Protein AF-A0AAV5QAS7-F1 (afdb_monomer_lite)

Structure (mmCIF, N/CA/C/O backbone):
data_AF-A0AAV5QAS7-F1
#
_entry.id   AF-A0AAV5QAS7-F1
#
loop_
_atom_site.group_PDB
_atom_site.id
_atom_site.type_symbol
_atom_site.label_atom_id
_atom_site.label_alt_id
_atom_site.label_comp_id
_atom_site.label_asym_id
_atom_site.label_entity_id
_atom_site.label_seq_id
_atom_site.pdbx_PDB_ins_code
_atom_site.Cartn_x
_atom_site.Cartn_y
_atom_site.Cartn_z
_atom_site.occupancy
_atom_site.B_iso_or_equiv
_atom_site.auth_seq_id
_atom_site.auth_comp_id
_atom_site.auth_asym_id
_atom_site.auth_atom_id
_atom_site.pdbx_PDB_model_num
ATOM 1 N N . MET A 1 1 ? 1.344 35.058 28.935 1.00 39.56 1 MET A N 1
ATOM 2 C CA . MET A 1 1 ? 0.232 34.151 28.586 1.00 39.56 1 MET A CA 1
ATOM 3 C C . MET A 1 1 ? 0.839 32.910 27.960 1.00 39.56 1 MET A C 1
ATOM 5 O O . MET A 1 1 ? 1.227 32.946 26.801 1.00 39.56 1 MET A O 1
ATOM 9 N N . THR A 1 2 ? 1.039 31.854 28.742 1.00 41.28 2 THR A N 1
ATOM 10 C CA . THR A 1 2 ? 1.450 30.551 28.212 1.00 41.28 2 THR A CA 1
ATOM 11 C C . THR A 1 2 ? 0.210 29.908 27.613 1.00 41.28 2 THR A C 1
ATOM 13 O O . THR A 1 2 ? -0.688 29.490 28.338 1.00 41.28 2 THR A O 1
ATOM 16 N N . SER A 1 3 ? 0.116 29.914 26.285 1.00 45.28 3 SER A N 1
ATOM 17 C CA . SER A 1 3 ? -0.856 29.096 25.568 1.00 45.28 3 SER A CA 1
ATOM 18 C C . SER A 1 3 ? -0.605 27.643 25.963 1.00 45.28 3 SER A C 1
ATOM 20 O O . SER A 1 3 ? 0.373 27.052 25.507 1.00 45.28 3 SER A O 1
ATOM 22 N N . ASN A 1 4 ? -1.457 27.081 26.823 1.00 44.31 4 ASN A N 1
ATOM 23 C CA . ASN A 1 4 ? -1.538 25.641 27.027 1.00 44.31 4 ASN A CA 1
ATOM 24 C C . ASN A 1 4 ? -2.009 25.031 25.704 1.00 44.31 4 ASN A C 1
ATOM 26 O O . ASN A 1 4 ? -3.201 24.858 25.474 1.00 44.31 4 ASN A O 1
ATOM 30 N N . PHE A 1 5 ? -1.061 24.750 24.812 1.00 45.09 5 PHE A N 1
ATOM 31 C CA . PHE A 1 5 ? -1.263 23.856 23.683 1.00 45.09 5 PHE A CA 1
ATOM 32 C C . PHE A 1 5 ? -1.434 22.451 24.273 1.00 45.09 5 PHE A C 1
ATOM 34 O O . PHE A 1 5 ? -0.494 21.664 24.338 1.00 45.09 5 PHE A O 1
ATOM 41 N N . GLN A 1 6 ? -2.625 22.150 24.789 1.00 51.50 6 GLN A N 1
ATOM 42 C CA . GLN A 1 6 ? -3.026 20.759 24.907 1.00 51.50 6 GLN A CA 1
ATOM 43 C C . GLN A 1 6 ? -3.271 20.276 23.477 1.00 51.50 6 GLN A C 1
ATOM 45 O O . GLN A 1 6 ? -4.085 20.888 22.778 1.00 51.50 6 GLN A O 1
ATOM 50 N N . PRO A 1 7 ? -2.558 19.242 22.994 1.00 55.91 7 PRO A N 1
ATOM 51 C CA . PRO A 1 7 ? -2.943 18.619 21.741 1.00 55.91 7 PRO A CA 1
ATOM 52 C C . PRO A 1 7 ? -4.415 18.213 21.866 1.00 55.91 7 PRO A C 1
ATOM 54 O O . PRO A 1 7 ? -4.805 17.601 22.861 1.00 55.91 7 PRO A O 1
ATOM 57 N N . LEU A 1 8 ? -5.234 18.624 20.894 1.00 69.44 8 LEU A N 1
ATOM 58 C CA . LEU A 1 8 ? -6.648 18.261 20.791 1.00 69.44 8 LEU A CA 1
ATOM 59 C C . LEU A 1 8 ? -6.737 16.763 20.485 1.00 69.44 8 LEU A C 1
ATOM 61 O O . LEU A 1 8 ? -6.918 16.351 19.344 1.00 69.44 8 LEU A O 1
ATOM 65 N N . ILE A 1 9 ? -6.531 15.946 21.513 1.00 77.94 9 ILE A N 1
ATOM 66 C CA . ILE A 1 9 ? -6.781 14.515 21.464 1.00 77.94 9 ILE A CA 1
ATOM 67 C C . ILE A 1 9 ? -8.291 14.339 21.565 1.00 77.94 9 ILE A C 1
ATOM 69 O O . ILE A 1 9 ? -8.916 14.737 22.547 1.00 77.94 9 ILE A O 1
ATOM 73 N N . ASN A 1 10 ? -8.882 13.736 20.542 1.00 86.12 10 ASN A N 1
ATOM 74 C CA . ASN A 1 10 ? -10.258 13.282 20.595 1.00 86.12 10 ASN A CA 1
ATOM 75 C C . ASN A 1 10 ? -10.283 11.947 21.357 1.00 86.12 10 ASN A C 1
ATOM 77 O O . ASN A 1 10 ? -9.662 10.982 20.915 1.00 86.12 10 ASN A O 1
ATOM 81 N N . GLU A 1 11 ? -10.968 11.873 22.500 1.00 88.44 11 GLU A N 1
ATOM 82 C CA . GLU A 1 11 ? -10.999 10.655 23.330 1.00 88.44 11 GLU A CA 1
ATOM 83 C C . GLU A 1 11 ? -11.615 9.461 22.584 1.00 88.44 11 GLU A C 1
ATOM 85 O O . GLU A 1 11 ? -11.036 8.374 22.552 1.00 88.44 11 GLU A O 1
ATOM 90 N N . GLN A 1 12 ? -12.742 9.678 21.897 1.00 88.31 12 GLN A N 1
ATOM 91 C CA . GLN A 1 12 ? -13.366 8.655 21.053 1.00 88.31 12 GLN A CA 1
ATOM 92 C C . GLN A 1 12 ? -12.452 8.267 19.883 1.00 88.31 12 GLN A C 1
ATOM 94 O O . GLN A 1 12 ? -12.340 7.099 19.515 1.00 88.31 12 GLN A O 1
ATOM 99 N N . GLY A 1 13 ? -11.778 9.258 19.312 1.00 87.81 13 GLY A N 1
ATOM 100 C CA . GLY A 1 13 ? -10.775 9.111 18.275 1.00 87.81 13 GLY A CA 1
ATOM 101 C C . GLY A 1 13 ? -9.594 8.243 18.696 1.00 87.81 13 GLY A C 1
ATOM 102 O O . GLY A 1 13 ? -9.204 7.336 17.964 1.00 87.81 13 GLY A O 1
ATOM 103 N N . SER A 1 14 ? -9.077 8.466 19.903 1.00 89.75 14 SER A N 1
ATOM 104 C CA . SER A 1 14 ? -8.018 7.659 20.514 1.00 89.75 14 SER A CA 1
ATOM 105 C C . SER A 1 14 ? -8.462 6.221 20.740 1.00 89.75 14 SER A C 1
ATOM 107 O O . SER A 1 14 ? -7.730 5.298 20.392 1.00 89.75 14 SER A O 1
ATOM 109 N N . ALA A 1 15 ? -9.677 6.010 21.256 1.00 92.31 15 ALA A N 1
ATOM 110 C CA . ALA A 1 15 ? -10.224 4.666 21.433 1.00 92.31 15 ALA A CA 1
ATOM 111 C C . ALA A 1 15 ? -10.365 3.925 20.089 1.00 92.31 15 ALA A C 1
ATOM 113 O O . ALA A 1 15 ? -10.011 2.749 19.976 1.00 92.31 15 ALA A O 1
ATOM 114 N N . ASN A 1 16 ? -10.818 4.622 19.042 1.00 92.00 16 ASN A N 1
ATOM 115 C CA . ASN A 1 16 ? -10.914 4.065 17.693 1.00 92.00 16 ASN A CA 1
ATOM 116 C C . ASN A 1 16 ? -9.531 3.698 17.128 1.00 92.00 16 ASN A C 1
ATOM 118 O O . ASN A 1 16 ? -9.370 2.604 16.582 1.00 92.00 16 ASN A O 1
ATOM 122 N N . ALA A 1 17 ? -8.538 4.574 17.306 1.00 93.06 17 ALA A N 1
ATOM 123 C CA . ALA A 1 17 ? -7.162 4.359 16.867 1.00 93.06 17 ALA A CA 1
ATOM 124 C C . ALA A 1 17 ? -6.499 3.179 17.596 1.00 93.06 17 ALA A C 1
ATOM 126 O O . ALA A 1 17 ? -5.846 2.346 16.964 1.00 93.06 17 ALA A O 1
ATOM 127 N N . GLN A 1 18 ? -6.717 3.057 18.908 1.00 94.19 18 GLN A N 1
ATOM 128 C CA . GLN A 1 18 ? -6.261 1.909 19.689 1.00 94.19 18 GLN A CA 1
ATOM 129 C C . GLN A 1 18 ? -6.912 0.614 19.188 1.00 94.19 18 GLN A C 1
ATOM 131 O O . GLN A 1 18 ? -6.216 -0.361 18.911 1.00 94.19 18 GLN A O 1
ATOM 136 N N . SER A 1 19 ? -8.232 0.618 18.989 1.00 94.38 19 SER A N 1
ATOM 137 C CA . SER A 1 19 ? -8.946 -0.549 18.469 1.00 94.38 19 SER A CA 1
ATOM 138 C C . SER A 1 19 ? -8.469 -0.943 17.063 1.00 94.38 19 SER A C 1
ATOM 140 O O . SER A 1 19 ? -8.368 -2.128 16.747 1.00 94.38 19 SER A O 1
ATOM 142 N N . LEU A 1 20 ? -8.129 0.030 16.210 1.00 95.00 20 LEU A N 1
ATOM 143 C CA . LEU A 1 20 ? -7.496 -0.226 14.917 1.00 95.00 20 LEU A CA 1
ATOM 144 C C . LEU A 1 20 ? -6.128 -0.901 15.083 1.00 95.00 20 LEU A C 1
ATOM 146 O O . LEU A 1 20 ? -5.862 -1.899 14.412 1.00 95.00 20 LEU A O 1
ATOM 150 N N . ALA A 1 21 ? -5.279 -0.398 15.981 1.00 93.12 21 ALA A N 1
ATOM 151 C CA . ALA A 1 21 ? -3.968 -0.984 16.247 1.00 93.12 21 ALA A CA 1
ATOM 152 C C . ALA A 1 21 ? -4.079 -2.435 16.750 1.00 93.12 21 ALA A C 1
ATOM 154 O O . ALA A 1 21 ? -3.367 -3.306 16.251 1.00 93.12 21 ALA A O 1
ATOM 155 N N . GLU A 1 22 ? -5.016 -2.712 17.658 1.00 93.62 22 GLU A N 1
ATOM 156 C CA . GLU A 1 22 ? -5.301 -4.060 18.165 1.00 93.62 22 GLU A CA 1
ATOM 157 C C . GLU A 1 22 ? -5.783 -5.001 17.053 1.00 93.62 22 GLU A C 1
ATOM 159 O O . GLU A 1 22 ? -5.322 -6.140 16.956 1.00 93.62 22 GLU A O 1
ATOM 164 N N . ARG A 1 23 ? -6.674 -4.535 16.165 1.00 95.12 23 ARG A N 1
ATOM 165 C CA . ARG A 1 23 ? -7.109 -5.326 15.003 1.00 95.12 23 ARG A CA 1
ATOM 166 C C . ARG A 1 23 ? -5.961 -5.577 14.028 1.00 95.12 23 ARG A C 1
ATOM 168 O O . ARG A 1 23 ? -5.866 -6.684 13.502 1.00 95.12 23 ARG A O 1
ATOM 175 N N . ALA A 1 24 ? -5.101 -4.590 13.783 1.00 93.75 24 ALA A N 1
ATOM 176 C CA . ALA A 1 24 ? -3.945 -4.739 12.900 1.00 93.75 24 ALA A CA 1
ATOM 177 C C . ALA A 1 24 ? -2.946 -5.771 13.441 1.00 93.75 24 ALA A C 1
ATOM 179 O O . ALA A 1 24 ? -2.450 -6.592 12.669 1.00 93.75 24 ALA A O 1
ATOM 180 N N . GLU A 1 25 ? -2.711 -5.765 14.754 1.00 92.31 25 GLU A N 1
ATOM 181 C CA . GLU A 1 25 ? -1.863 -6.742 15.440 1.00 92.31 25 GLU A CA 1
ATOM 182 C C . GLU A 1 25 ? -2.480 -8.144 15.399 1.00 92.31 25 GLU A C 1
ATOM 184 O O . GLU A 1 25 ? -1.854 -9.090 14.928 1.00 92.31 25 GLU A O 1
ATOM 189 N N . LYS A 1 26 ? -3.754 -8.274 15.792 1.00 93.12 26 LYS A N 1
ATOM 190 C CA . LYS A 1 26 ? -4.477 -9.555 15.805 1.00 93.12 26 LYS A CA 1
ATOM 191 C C . LYS A 1 26 ? -4.520 -10.230 14.431 1.00 93.12 26 LYS A C 1
ATOM 193 O O . LYS A 1 26 ? -4.471 -11.453 14.352 1.00 93.12 26 LYS A O 1
ATOM 198 N N . ASN A 1 27 ? -4.632 -9.446 13.359 1.00 91.56 27 ASN A N 1
ATOM 199 C CA . ASN A 1 27 ? -4.635 -9.953 11.984 1.00 91.56 27 ASN A CA 1
ATOM 200 C C . ASN A 1 27 ? -3.223 -10.060 11.373 1.00 91.56 27 ASN A C 1
ATOM 202 O O . ASN A 1 27 ? -3.094 -10.374 10.191 1.00 91.56 27 ASN A O 1
ATOM 206 N N . GLY A 1 28 ? -2.165 -9.771 12.140 1.00 91.31 28 GLY A N 1
ATOM 207 C CA . GLY A 1 28 ? -0.772 -9.861 11.696 1.00 91.31 28 GLY A CA 1
ATOM 208 C C . GLY A 1 28 ? -0.410 -8.902 10.560 1.00 91.31 28 GLY A C 1
ATOM 209 O O . GLY A 1 28 ? 0.583 -9.111 9.869 1.00 91.31 28 GLY A O 1
ATOM 210 N N . ILE A 1 29 ? -1.197 -7.850 10.324 1.00 90.19 29 ILE A N 1
ATOM 211 C CA . ILE A 1 29 ? -1.053 -6.999 9.134 1.00 90.19 29 ILE A CA 1
ATOM 212 C C . ILE A 1 29 ? 0.278 -6.255 9.137 1.00 90.19 29 ILE A C 1
ATOM 214 O O . ILE A 1 29 ? 0.930 -6.155 8.098 1.00 90.19 29 ILE A O 1
ATOM 218 N N . LYS A 1 30 ? 0.714 -5.799 10.315 1.00 76.50 30 LYS A N 1
ATOM 219 C CA . LYS A 1 30 ? 1.974 -5.067 10.477 1.00 76.50 30 LYS A CA 1
ATOM 220 C C . LYS A 1 30 ? 3.210 -5.910 10.163 1.00 76.50 30 LYS A C 1
ATOM 222 O O . LYS A 1 30 ? 4.242 -5.341 9.826 1.00 76.50 30 LYS A O 1
ATOM 227 N N . SER A 1 31 ? 3.139 -7.235 10.280 1.00 88.56 31 SER A N 1
ATOM 228 C CA . SER A 1 31 ? 4.274 -8.138 10.038 1.00 88.56 31 SER A CA 1
ATOM 229 C C . SER A 1 31 ? 4.168 -8.902 8.719 1.00 88.56 31 SER A C 1
ATOM 231 O O . SER A 1 31 ? 5.199 -9.252 8.142 1.00 88.56 31 SER A O 1
ATOM 233 N N . LYS A 1 32 ? 2.948 -9.105 8.203 1.00 92.75 32 LYS A N 1
ATOM 234 C CA . LYS A 1 32 ? 2.653 -9.924 7.017 1.00 92.75 32 LYS A CA 1
ATOM 235 C C . LYS A 1 32 ? 3.485 -9.562 5.784 1.00 92.75 32 LYS A C 1
ATOM 237 O O . LYS A 1 32 ? 3.930 -10.458 5.080 1.00 92.75 32 LYS A O 1
ATOM 242 N N . PHE A 1 33 ? 3.724 -8.274 5.545 1.00 93.50 33 PHE A N 1
ATOM 243 C C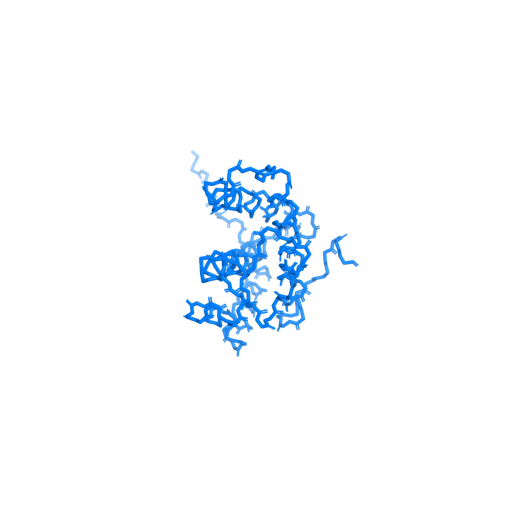A . PHE A 1 33 ? 4.433 -7.785 4.354 1.00 93.50 33 PHE A CA 1
ATOM 244 C C . PHE A 1 33 ? 5.897 -7.394 4.620 1.00 93.50 33 PHE A C 1
ATOM 246 O O . PHE A 1 33 ? 6.523 -6.753 3.779 1.00 93.50 33 PHE A O 1
ATOM 253 N N . ASN A 1 34 ? 6.457 -7.727 5.791 1.00 89.44 34 ASN A N 1
ATOM 254 C CA . ASN A 1 34 ? 7.796 -7.258 6.166 1.00 89.44 34 ASN A CA 1
ATOM 255 C C . ASN A 1 34 ? 8.932 -8.154 5.666 1.00 89.44 34 ASN A C 1
ATOM 257 O O . ASN A 1 34 ? 10.003 -7.629 5.368 1.00 89.44 34 ASN A O 1
ATOM 261 N N . ASN A 1 35 ? 8.706 -9.470 5.614 1.00 86.06 35 ASN A N 1
ATOM 262 C CA . ASN A 1 35 ? 9.788 -10.453 5.497 1.00 86.06 35 ASN A CA 1
ATOM 263 C C . ASN A 1 35 ? 9.827 -11.166 4.144 1.00 86.06 35 ASN A C 1
ATOM 265 O O . ASN A 1 35 ? 10.912 -11.376 3.613 1.00 86.06 35 ASN A O 1
ATOM 269 N N . ASP A 1 36 ? 8.667 -11.545 3.603 1.00 94.00 36 ASP A N 1
ATOM 270 C CA . ASP A 1 36 ? 8.575 -12.288 2.346 1.00 94.00 36 ASP A CA 1
ATOM 271 C C . ASP A 1 36 ? 7.924 -11.416 1.257 1.00 94.00 36 ASP A C 1
ATOM 273 O O . ASP A 1 36 ? 6.715 -11.160 1.315 1.00 94.00 36 ASP A O 1
ATOM 277 N N . PRO A 1 37 ? 8.700 -10.953 0.257 1.00 95.19 37 PRO A N 1
ATOM 278 C CA . PRO A 1 37 ? 8.178 -10.194 -0.873 1.00 95.19 37 PRO A CA 1
ATOM 279 C C . PRO A 1 37 ? 7.082 -10.925 -1.657 1.00 95.19 37 PRO A C 1
ATOM 281 O O . PRO A 1 37 ? 6.217 -10.272 -2.244 1.00 95.19 37 PRO A O 1
ATOM 284 N N . GLN A 1 38 ? 7.084 -12.263 -1.656 1.00 96.56 38 GLN A N 1
ATOM 285 C CA . GLN A 1 38 ? 6.101 -13.061 -2.385 1.00 96.56 38 GLN A CA 1
ATOM 286 C C . GLN A 1 38 ? 4.683 -12.851 -1.845 1.00 96.56 38 GLN A C 1
ATOM 288 O O . GLN A 1 38 ? 3.729 -12.804 -2.618 1.00 96.56 38 GLN A O 1
ATOM 293 N N . VAL A 1 39 ? 4.541 -12.589 -0.543 1.00 96.44 39 VAL A N 1
A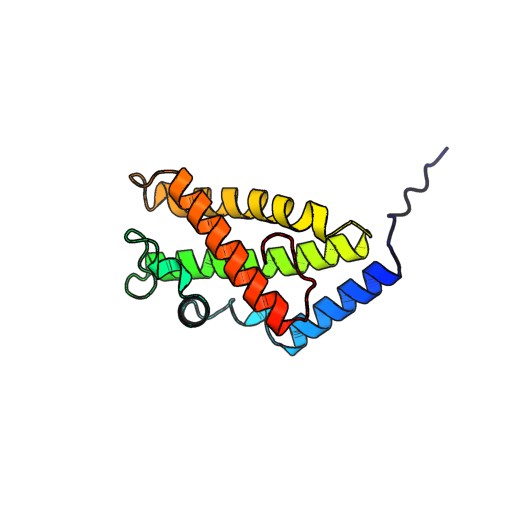TOM 294 C CA . VAL A 1 39 ? 3.240 -12.308 0.080 1.00 96.44 39 VAL A CA 1
ATOM 295 C C . VAL A 1 39 ? 2.568 -11.087 -0.551 1.00 96.44 39 VAL A C 1
ATOM 297 O O . VAL A 1 39 ? 1.346 -11.074 -0.705 1.00 96.44 39 VAL A O 1
ATOM 300 N N . ALA A 1 40 ? 3.334 -10.066 -0.949 1.00 96.94 40 ALA A N 1
ATOM 301 C CA . ALA A 1 40 ? 2.788 -8.894 -1.630 1.00 96.94 40 ALA A CA 1
ATOM 302 C C . ALA A 1 40 ? 2.246 -9.248 -3.024 1.00 96.94 40 ALA A C 1
ATOM 304 O O . ALA A 1 40 ? 1.153 -8.814 -3.381 1.00 96.94 40 ALA A O 1
ATOM 305 N N . ILE A 1 41 ? 2.975 -10.071 -3.780 1.00 96.94 41 ILE A N 1
ATOM 306 C CA . ILE A 1 41 ? 2.593 -10.521 -5.128 1.00 96.94 41 ILE A CA 1
ATOM 307 C C . ILE A 1 41 ? 1.325 -11.372 -5.076 1.00 96.94 41 ILE A C 1
ATOM 309 O O . ILE A 1 41 ? 0.393 -11.146 -5.846 1.00 96.94 41 ILE A O 1
ATOM 313 N N . ASP A 1 42 ? 1.283 -12.319 -4.142 1.00 96.69 42 ASP A N 1
ATOM 314 C CA . ASP A 1 42 ? 0.168 -13.252 -3.998 1.00 96.69 42 ASP A CA 1
ATOM 315 C C . ASP A 1 42 ? -1.102 -12.549 -3.500 1.00 96.69 42 ASP A C 1
ATOM 317 O O . ASP A 1 42 ? -2.215 -12.971 -3.812 1.00 96.69 42 ASP A O 1
ATOM 321 N N . THR A 1 43 ? -0.944 -11.460 -2.737 1.00 96.62 43 THR A N 1
ATOM 322 C CA . THR A 1 43 ? -2.071 -10.687 -2.195 1.00 96.62 43 THR A CA 1
ATOM 323 C C . THR A 1 43 ? -2.598 -9.649 -3.190 1.00 96.62 43 THR A C 1
ATOM 325 O O . THR A 1 43 ? -3.808 -9.439 -3.256 1.00 96.62 43 THR A O 1
ATOM 328 N N . PHE A 1 44 ? -1.721 -9.000 -3.963 1.00 96.94 44 PHE A N 1
ATOM 329 C CA . PHE A 1 44 ? -2.071 -7.836 -4.780 1.00 96.94 44 PHE A CA 1
ATOM 330 C C . PHE A 1 44 ? -1.697 -8.039 -6.256 1.00 96.94 44 PHE A C 1
ATOM 332 O O . PHE A 1 44 ? -0.567 -7.753 -6.655 1.00 96.94 44 PHE A O 1
ATOM 339 N N . PRO A 1 45 ? -2.642 -8.459 -7.120 1.00 95.38 45 PRO A N 1
ATOM 340 C CA . PRO A 1 45 ? -2.364 -8.712 -8.534 1.00 95.38 45 PRO A CA 1
ATOM 341 C C . PRO A 1 45 ? -2.300 -7.436 -9.397 1.00 95.38 45 PRO A C 1
ATOM 343 O O . PRO A 1 45 ? -2.198 -7.537 -10.621 1.00 95.38 45 PRO A O 1
ATOM 346 N N . ILE A 1 46 ? -2.369 -6.240 -8.797 1.00 95.81 46 ILE A N 1
ATOM 347 C CA . ILE A 1 46 ? -2.506 -4.952 -9.495 1.00 95.81 46 ILE A CA 1
ATOM 348 C C . ILE A 1 46 ? -1.383 -4.660 -10.497 1.00 95.81 46 ILE A C 1
ATOM 350 O O . ILE A 1 46 ? -1.617 -4.048 -11.541 1.00 95.81 46 ILE A O 1
ATOM 354 N N . PHE A 1 47 ? -0.177 -5.165 -10.224 1.00 94.56 47 PHE A N 1
ATOM 355 C CA . PHE A 1 47 ? 0.987 -5.012 -11.097 1.00 94.56 47 PHE A CA 1
ATOM 356 C C . PHE A 1 47 ? 0.753 -5.581 -12.503 1.00 94.56 47 PHE A C 1
ATOM 358 O O . PHE A 1 47 ? 1.316 -5.067 -13.462 1.00 94.56 47 PHE A O 1
ATOM 365 N N . LYS A 1 48 ? -0.141 -6.570 -12.664 1.00 96.12 48 LYS A N 1
ATOM 366 C CA . LYS A 1 48 ? -0.450 -7.197 -13.963 1.00 96.12 48 LYS A CA 1
ATOM 367 C C . LYS A 1 48 ? -1.036 -6.225 -14.992 1.00 96.12 48 LYS A C 1
ATOM 369 O O . LYS A 1 48 ? -1.104 -6.551 -16.173 1.00 96.12 48 LYS A O 1
ATOM 374 N N . ARG A 1 49 ? -1.466 -5.034 -14.563 1.00 96.25 49 ARG A N 1
ATOM 375 C CA . ARG A 1 49 ? -1.936 -3.954 -15.444 1.00 96.25 49 ARG A CA 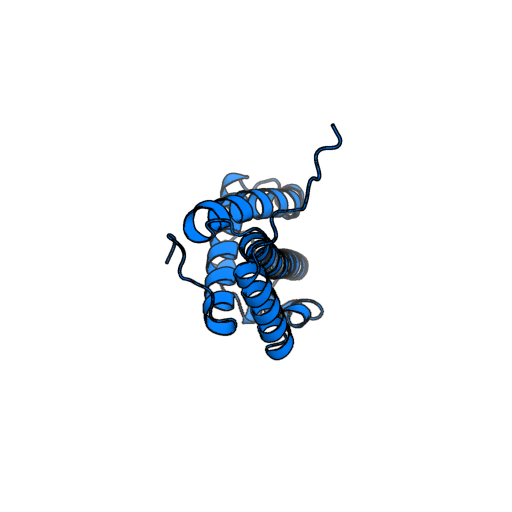1
ATOM 376 C C . ARG A 1 49 ? -0.793 -3.184 -16.116 1.00 96.25 49 ARG A C 1
ATOM 378 O O . ARG A 1 49 ? -1.055 -2.418 -17.040 1.00 96.25 49 ARG A O 1
ATOM 385 N N . TYR A 1 50 ? 0.450 -3.385 -15.680 1.00 96.19 50 TYR A N 1
ATOM 386 C CA . TYR A 1 50 ? 1.616 -2.615 -16.104 1.00 96.19 50 TYR A CA 1
ATOM 387 C C . TYR A 1 50 ? 2.660 -3.520 -16.759 1.00 96.19 50 TYR A C 1
ATOM 389 O O . TYR A 1 50 ? 3.378 -4.254 -16.095 1.00 96.19 50 TYR A O 1
ATOM 397 N N . ASN A 1 51 ? 2.796 -3.426 -18.080 1.00 95.00 51 ASN A N 1
ATOM 398 C CA . ASN A 1 51 ? 3.721 -4.264 -18.855 1.00 95.00 51 ASN A CA 1
ATOM 399 C C . ASN A 1 51 ? 5.213 -4.052 -18.522 1.00 95.00 51 ASN A C 1
ATOM 401 O O . ASN A 1 51 ? 6.034 -4.933 -18.768 1.00 95.00 51 ASN A O 1
ATOM 405 N N . PHE A 1 52 ? 5.579 -2.888 -17.982 1.00 95.19 52 PHE A N 1
ATOM 406 C CA . PHE A 1 52 ? 6.960 -2.569 -17.623 1.00 95.19 52 PHE A CA 1
ATOM 407 C C . PHE A 1 52 ? 7.380 -3.148 -16.265 1.00 95.19 52 PHE A C 1
ATOM 409 O O . PHE A 1 52 ? 8.568 -3.105 -15.953 1.00 95.19 52 PHE A O 1
ATOM 416 N N . PHE A 1 53 ? 6.432 -3.654 -15.466 1.00 94.81 53 PHE A N 1
ATOM 417 C CA . PHE A 1 53 ? 6.645 -4.011 -14.068 1.00 94.81 53 PHE A CA 1
ATOM 418 C C . PHE A 1 53 ? 6.155 -5.432 -13.779 1.00 94.81 53 PHE A C 1
ATOM 420 O O . PHE A 1 53 ? 4.957 -5.690 -13.695 1.00 94.81 53 PHE A O 1
ATOM 427 N N . ASN A 1 54 ? 7.098 -6.360 -13.629 1.00 96.62 54 ASN A N 1
ATOM 428 C CA . ASN A 1 54 ? 6.864 -7.804 -13.665 1.00 96.62 54 ASN A CA 1
ATOM 429 C C . ASN A 1 54 ? 7.363 -8.494 -12.375 1.00 96.62 54 ASN A C 1
ATOM 431 O O . ASN A 1 54 ? 8.281 -9.316 -12.418 1.00 96.62 54 ASN A O 1
ATOM 435 N N . PRO A 1 55 ? 6.804 -8.166 -11.194 1.00 96.81 55 PRO A N 1
ATOM 436 C CA . PRO A 1 55 ? 7.276 -8.688 -9.909 1.00 96.81 55 PRO A CA 1
ATOM 437 C C . PRO A 1 55 ? 7.127 -10.208 -9.742 1.00 96.81 55 PRO A C 1
ATOM 439 O O . PRO A 1 55 ? 7.836 -10.803 -8.938 1.00 96.81 55 PRO A O 1
ATOM 442 N N . ASP A 1 56 ? 6.256 -10.863 -10.506 1.00 95.94 56 ASP A N 1
ATOM 443 C CA . ASP A 1 56 ? 6.089 -12.322 -10.481 1.00 95.94 56 ASP A CA 1
ATOM 444 C C . ASP A 1 56 ? 7.239 -13.097 -11.147 1.00 95.94 56 ASP A C 1
ATOM 446 O O . ASP A 1 56 ? 7.395 -14.296 -10.921 1.00 95.94 56 ASP A O 1
ATOM 450 N N . SER A 1 57 ? 8.054 -12.419 -11.952 1.00 96.06 57 SER A N 1
ATOM 451 C CA . SER A 1 57 ? 9.079 -13.041 -12.793 1.00 96.06 57 SER A CA 1
ATOM 452 C C . SER A 1 57 ? 10.437 -12.344 -12.717 1.00 96.06 57 SER A C 1
ATOM 454 O O . SER A 1 57 ? 11.453 -12.945 -13.070 1.00 96.06 57 SER A O 1
ATOM 456 N N . VAL A 1 58 ? 10.491 -11.109 -12.211 1.00 96.44 58 VAL A N 1
ATOM 457 C CA . VAL A 1 58 ? 11.714 -10.311 -12.103 1.00 96.44 58 VAL A CA 1
ATOM 458 C C . VAL A 1 58 ? 11.975 -9.923 -10.646 1.00 96.44 58 VAL A C 1
ATOM 460 O O . VAL A 1 58 ? 11.195 -9.221 -10.010 1.00 96.44 58 VAL A O 1
ATOM 463 N N . GLU A 1 59 ? 13.131 -10.332 -10.117 1.00 95.75 59 GLU A N 1
ATOM 4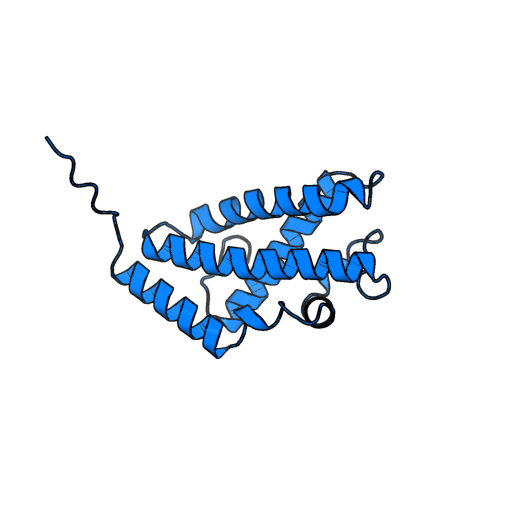64 C CA . GLU A 1 59 ? 13.467 -10.175 -8.694 1.00 95.75 59 GLU A CA 1
ATOM 465 C C . GLU A 1 59 ? 13.606 -8.707 -8.247 1.00 95.75 59 GLU A C 1
ATOM 467 O O . GLU A 1 59 ? 13.195 -8.345 -7.145 1.00 95.75 59 GLU A O 1
ATOM 472 N N . LYS A 1 60 ? 14.142 -7.820 -9.097 1.00 95.19 60 LYS A N 1
ATOM 473 C CA . LYS A 1 60 ? 14.204 -6.382 -8.767 1.00 95.19 60 LYS A CA 1
ATOM 474 C C . LYS A 1 60 ? 12.792 -5.782 -8.653 1.00 95.19 60 LYS A C 1
ATOM 476 O O . LYS A 1 60 ? 12.535 -4.985 -7.754 1.00 95.19 60 LYS A O 1
ATOM 481 N N . ASP A 1 61 ? 11.875 -6.207 -9.523 1.00 97.06 61 ASP A N 1
ATOM 482 C CA . ASP A 1 61 ? 10.491 -5.734 -9.581 1.00 97.06 61 ASP A CA 1
ATOM 483 C C . ASP A 1 61 ? 9.718 -6.261 -8.375 1.00 97.06 61 ASP A C 1
ATOM 485 O O . ASP A 1 61 ? 8.990 -5.502 -7.741 1.00 97.06 61 ASP A O 1
ATOM 489 N N . LYS A 1 62 ? 9.947 -7.527 -7.999 1.00 97.00 62 LYS A N 1
ATOM 490 C CA . LYS A 1 62 ? 9.412 -8.151 -6.782 1.00 97.00 62 LYS A CA 1
ATOM 491 C C . LYS A 1 62 ? 9.732 -7.323 -5.551 1.00 97.00 62 LYS A C 1
ATOM 493 O O . LYS A 1 62 ? 8.832 -6.947 -4.804 1.00 97.00 62 LYS A O 1
ATOM 498 N N . ASN A 1 63 ? 11.010 -7.013 -5.361 1.00 95.75 63 ASN A N 1
ATOM 499 C CA . ASN A 1 63 ? 11.466 -6.268 -4.194 1.00 95.75 63 ASN A CA 1
ATOM 500 C C . ASN A 1 63 ? 10.947 -4.824 -4.201 1.00 95.75 63 ASN A C 1
ATOM 502 O O . ASN A 1 63 ? 10.514 -4.325 -3.161 1.00 95.75 63 ASN A O 1
ATOM 506 N N . ALA A 1 64 ? 10.911 -4.171 -5.368 1.00 96.50 64 ALA A N 1
ATOM 507 C CA . ALA A 1 64 ? 10.313 -2.846 -5.507 1.00 96.50 64 ALA A CA 1
ATOM 508 C C . ALA A 1 64 ? 8.810 -2.864 -5.175 1.00 96.50 64 ALA A C 1
ATOM 510 O O . ALA A 1 64 ? 8.346 -2.048 -4.381 1.00 96.50 64 ALA A O 1
ATOM 511 N N . PHE A 1 65 ? 8.053 -3.820 -5.718 1.00 97.62 65 PHE A N 1
ATOM 512 C CA . PHE A 1 65 ? 6.613 -3.935 -5.490 1.00 97.62 65 PHE A CA 1
ATOM 513 C C . PHE A 1 65 ? 6.298 -4.233 -4.026 1.00 97.62 65 PHE A C 1
ATOM 515 O O . PHE A 1 65 ? 5.493 -3.532 -3.418 1.00 97.62 65 PHE A O 1
ATOM 522 N N . ALA A 1 66 ? 6.984 -5.209 -3.429 1.00 96.94 66 ALA A N 1
ATOM 523 C CA . ALA A 1 66 ? 6.839 -5.521 -2.012 1.00 96.94 66 ALA A CA 1
ATOM 524 C C . ALA A 1 66 ? 7.174 -4.314 -1.122 1.00 96.94 66 ALA A C 1
ATOM 526 O O . ALA A 1 66 ? 6.466 -4.054 -0.149 1.00 96.94 66 ALA A O 1
ATOM 527 N N . GLY A 1 67 ? 8.196 -3.531 -1.483 1.00 96.56 67 GLY A N 1
ATOM 528 C CA . GLY A 1 67 ? 8.533 -2.280 -0.806 1.00 96.56 67 GLY A CA 1
ATOM 529 C C . GLY A 1 67 ? 7.399 -1.251 -0.851 1.00 96.56 67 GLY A C 1
ATOM 530 O O . GLY A 1 67 ? 7.050 -0.689 0.190 1.00 96.56 67 GLY A O 1
ATOM 531 N N . LEU A 1 68 ? 6.791 -1.047 -2.024 1.00 97.56 68 LEU A N 1
ATOM 532 C CA . LEU A 1 68 ? 5.652 -0.139 -2.205 1.00 97.56 68 LEU A CA 1
ATOM 533 C C . LEU A 1 68 ? 4.415 -0.607 -1.428 1.00 97.56 68 LEU A C 1
ATOM 535 O O . LEU A 1 68 ? 3.799 0.199 -0.734 1.00 97.56 68 LEU A O 1
ATOM 539 N N . ILE A 1 69 ? 4.086 -1.902 -1.486 1.00 97.75 69 ILE A N 1
ATOM 540 C CA . ILE A 1 69 ? 2.964 -2.490 -0.738 1.00 97.75 69 ILE A CA 1
ATOM 541 C C . ILE A 1 69 ? 3.174 -2.332 0.766 1.00 97.75 69 ILE A C 1
ATOM 543 O O . ILE A 1 69 ? 2.292 -1.826 1.457 1.00 97.75 69 ILE A O 1
ATOM 547 N N . ARG A 1 70 ? 4.352 -2.712 1.277 1.00 96.38 70 ARG A N 1
ATOM 548 C CA . ARG A 1 70 ? 4.688 -2.583 2.700 1.00 96.38 70 ARG A CA 1
ATOM 549 C C . ARG A 1 70 ? 4.537 -1.136 3.162 1.00 96.38 70 ARG A C 1
ATOM 551 O O . ARG A 1 70 ? 3.897 -0.881 4.177 1.00 96.38 70 ARG A O 1
ATOM 558 N N . MET A 1 71 ? 5.097 -0.194 2.408 1.00 96.12 71 MET A N 1
ATOM 559 C CA . MET A 1 71 ? 5.003 1.232 2.712 1.00 96.12 71 MET A CA 1
ATOM 560 C C . MET A 1 71 ? 3.552 1.721 2.734 1.00 96.12 71 MET A C 1
ATOM 562 O O . MET A 1 71 ? 3.164 2.392 3.686 1.00 96.12 71 MET A O 1
ATOM 566 N N . CYS A 1 72 ? 2.744 1.344 1.740 1.00 97.00 72 CYS A N 1
ATOM 567 C CA . CYS A 1 72 ? 1.338 1.735 1.666 1.00 97.00 72 CYS A CA 1
ATOM 568 C C . CYS A 1 72 ? 0.530 1.183 2.847 1.00 97.00 72 CYS A C 1
ATOM 570 O O . CYS A 1 72 ? -0.184 1.934 3.504 1.00 97.00 72 CYS A O 1
ATOM 572 N N . VAL A 1 73 ? 0.698 -0.105 3.172 1.00 96.62 73 VAL A N 1
ATOM 573 C CA . VAL A 1 73 ? 0.001 -0.765 4.288 1.00 96.62 73 VAL A CA 1
ATOM 574 C C . VAL A 1 73 ? 0.277 -0.060 5.615 1.00 96.62 73 VAL A C 1
ATOM 576 O O . VAL A 1 73 ? -0.660 0.257 6.348 1.00 96.62 73 VAL A O 1
ATOM 579 N N . HIS A 1 74 ? 1.549 0.199 5.932 1.00 94.56 74 HIS A N 1
ATOM 580 C CA . HIS A 1 74 ? 1.913 0.869 7.185 1.00 94.56 74 HIS A CA 1
ATOM 581 C C . HIS A 1 74 ? 1.415 2.311 7.208 1.00 94.56 74 HIS A C 1
ATOM 583 O O . HIS A 1 74 ? 0.767 2.720 8.173 1.00 94.56 74 HIS A O 1
ATOM 589 N N . PHE A 1 75 ? 1.638 3.054 6.122 1.00 95.88 75 PHE A N 1
ATOM 590 C CA . PHE A 1 75 ? 1.256 4.459 6.049 1.00 95.88 75 PHE A CA 1
ATOM 591 C C . PHE A 1 75 ? -0.259 4.659 6.167 1.00 95.88 75 PHE A C 1
ATOM 593 O O . PHE A 1 75 ? -0.702 5.562 6.876 1.00 95.88 75 PHE A O 1
ATOM 600 N N . GLU A 1 76 ? -1.069 3.813 5.527 1.00 95.44 76 GLU A N 1
ATOM 601 C CA . GLU A 1 76 ? -2.529 3.891 5.620 1.00 95.44 76 GLU A CA 1
ATOM 602 C C . GLU A 1 76 ? -3.039 3.617 7.038 1.00 95.44 76 GLU A C 1
ATOM 604 O O . GLU A 1 76 ? -3.891 4.356 7.535 1.00 95.44 76 GLU A O 1
ATOM 609 N N . ILE A 1 77 ? -2.503 2.601 7.723 1.00 95.12 77 ILE A N 1
ATOM 610 C CA . ILE A 1 77 ? -2.900 2.274 9.101 1.00 95.12 77 ILE A CA 1
ATOM 611 C C . ILE A 1 77 ? -2.521 3.410 10.055 1.00 95.12 77 ILE A C 1
ATOM 613 O O . ILE A 1 77 ? -3.351 3.843 10.858 1.00 95.12 77 ILE A O 1
ATOM 617 N N . GLU A 1 78 ? -1.286 3.903 9.968 1.00 94.12 78 GLU A N 1
ATOM 618 C CA . GLU A 1 78 ? -0.780 4.968 10.838 1.00 94.12 78 GLU A CA 1
ATOM 619 C C . GLU A 1 78 ? -1.511 6.287 10.598 1.00 94.12 78 GLU A C 1
ATOM 621 O O . GLU A 1 78 ? -1.934 6.943 11.551 1.00 94.12 78 GLU A O 1
ATOM 626 N N . THR A 1 79 ? -1.743 6.644 9.333 1.00 94.88 79 THR A N 1
ATOM 627 C CA . THR A 1 79 ? -2.474 7.862 8.970 1.00 94.88 79 THR A CA 1
ATOM 628 C C . THR A 1 79 ? -3.924 7.790 9.440 1.00 94.88 79 THR A C 1
ATOM 630 O O . THR A 1 79 ? -4.431 8.761 9.998 1.00 94.88 79 THR A O 1
ATOM 633 N N . MET A 1 80 ? -4.588 6.640 9.283 1.00 94.00 80 MET A N 1
ATOM 634 C CA . MET A 1 80 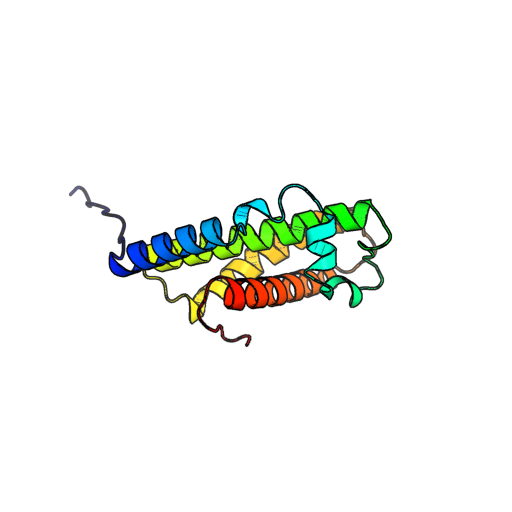? -5.955 6.429 9.768 1.00 94.00 80 MET A 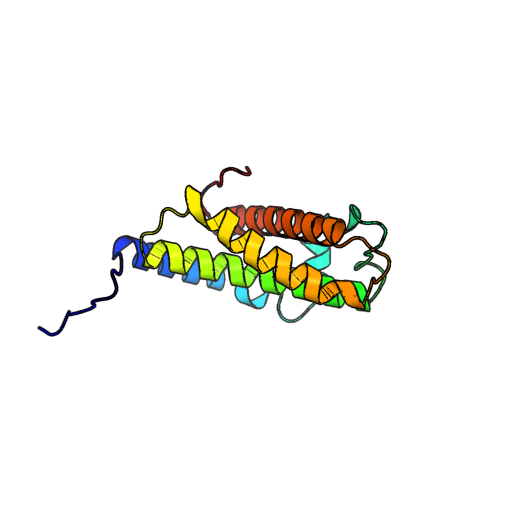CA 1
ATOM 635 C C . MET A 1 80 ? -6.029 6.585 11.292 1.00 94.00 80 MET A C 1
ATOM 637 O O . MET A 1 80 ? -6.861 7.340 11.796 1.00 94.00 80 MET A O 1
ATOM 641 N N . ALA A 1 81 ? -5.136 5.914 12.024 1.00 93.75 81 ALA A N 1
ATOM 642 C CA . ALA A 1 81 ? -5.074 5.984 13.482 1.00 93.75 81 ALA A CA 1
ATOM 643 C C . ALA A 1 81 ? -4.792 7.415 13.971 1.00 93.75 81 ALA A C 1
ATOM 645 O O . ALA A 1 81 ? -5.454 7.909 14.887 1.00 93.75 81 ALA A O 1
ATOM 646 N N . PHE A 1 82 ? -3.849 8.109 13.334 1.00 93.56 82 PHE A N 1
ATOM 647 C CA . PHE A 1 82 ? -3.532 9.499 13.643 1.00 93.56 82 PHE A CA 1
ATOM 648 C C . PHE A 1 82 ? -4.732 10.421 13.406 1.00 93.56 82 PHE A C 1
ATOM 650 O O . PHE A 1 82 ? -5.109 11.186 14.292 1.00 93.56 82 PHE A O 1
ATOM 657 N N . MET A 1 83 ? -5.377 10.318 12.242 1.00 92.94 83 MET A N 1
ATOM 658 C CA . MET A 1 83 ? -6.541 11.138 11.915 1.00 92.94 83 MET A CA 1
ATOM 659 C C . MET A 1 83 ? -7.699 10.906 12.880 1.00 92.94 83 MET A C 1
ATOM 661 O O . MET A 1 83 ? -8.325 11.871 13.311 1.00 92.94 83 MET A O 1
ATOM 665 N N . GLN A 1 84 ? -7.943 9.656 13.277 1.00 91.44 84 GLN A N 1
ATOM 666 C CA . GLN A 1 84 ? -8.926 9.341 14.310 1.00 91.44 84 GLN A CA 1
ATOM 667 C C . GLN A 1 84 ? -8.549 9.993 15.640 1.00 91.44 84 GLN A C 1
ATOM 669 O O . GLN A 1 84 ? -9.363 10.723 16.193 1.00 91.44 84 GLN A O 1
ATOM 674 N N . THR A 1 85 ? -7.310 9.815 16.104 1.00 92.38 85 THR A N 1
ATOM 675 C CA . THR A 1 85 ? -6.803 10.388 17.366 1.00 92.38 85 THR A CA 1
ATOM 676 C C . THR A 1 85 ? -6.984 11.905 17.430 1.00 92.38 85 THR A C 1
ATOM 678 O O . THR A 1 85 ? -7.392 12.440 18.459 1.00 92.38 85 THR A O 1
ATOM 681 N N . MET A 1 86 ? -6.735 12.594 16.316 1.00 90.94 86 MET A N 1
ATOM 682 C CA . MET A 1 86 ? -6.861 14.051 16.205 1.00 90.94 86 MET A CA 1
ATOM 683 C C . MET A 1 86 ? -8.289 14.525 15.881 1.00 90.94 86 MET A C 1
ATOM 685 O O . MET A 1 86 ? -8.531 15.727 15.794 1.00 90.94 86 MET A O 1
ATOM 689 N N . GLY A 1 87 ? -9.242 13.608 15.675 1.00 88.06 87 GLY A N 1
ATOM 690 C CA . GLY A 1 87 ? -10.622 13.937 15.312 1.00 88.06 87 GLY A CA 1
ATOM 691 C C . GLY A 1 87 ? -10.780 14.534 13.910 1.00 88.06 87 GLY A C 1
ATOM 692 O O . GLY A 1 87 ? -11.726 15.282 13.668 1.00 88.06 87 GLY A O 1
ATOM 693 N N . PHE A 1 88 ? -9.862 14.243 12.986 1.00 89.44 88 PHE A N 1
ATOM 694 C CA . PHE A 1 88 ? -9.957 14.724 11.612 1.00 89.44 88 PHE A CA 1
ATOM 695 C C . PHE A 1 88 ? -11.062 14.007 10.818 1.00 89.44 88 PHE A C 1
ATOM 697 O O . PHE A 1 88 ? -11.318 12.819 11.038 1.00 89.44 88 PHE A O 1
ATOM 704 N N . PRO A 1 89 ? -11.688 14.687 9.836 1.00 86.88 89 PRO A N 1
ATOM 705 C CA . PRO A 1 89 ? -12.687 14.081 8.964 1.00 86.88 89 PRO A CA 1
ATOM 706 C C . PRO A 1 89 ? -12.019 13.142 7.946 1.00 86.88 89 PRO A C 1
ATOM 708 O O . PRO A 1 89 ? -11.740 13.532 6.812 1.00 86.88 89 PRO A O 1
ATOM 711 N N . VAL A 1 90 ? -11.757 11.896 8.356 1.00 87.62 90 VAL A N 1
ATOM 712 C CA . VAL A 1 90 ? -11.069 10.854 7.564 1.00 87.62 90 VAL A CA 1
ATOM 713 C C . VAL A 1 90 ? -11.588 10.783 6.125 1.00 87.62 90 VAL A C 1
ATOM 715 O O . VAL A 1 90 ? -10.795 10.828 5.188 1.00 87.62 90 VAL A O 1
ATOM 718 N N . GLU A 1 91 ? -12.909 10.744 5.945 1.00 84.62 91 GLU A N 1
ATOM 719 C CA . GLU A 1 91 ? -13.569 10.607 4.637 1.00 84.62 91 GLU A CA 1
ATOM 720 C C . GLU A 1 91 ? -13.218 11.731 3.646 1.00 84.62 91 GLU A C 1
ATOM 722 O O . GLU A 1 91 ? -13.316 11.538 2.436 1.00 84.62 91 GLU A O 1
ATOM 727 N N . GLN A 1 92 ? -12.786 12.893 4.144 1.00 84.00 92 GLN A N 1
ATOM 728 C CA . GLN A 1 92 ? -12.483 14.072 3.333 1.00 84.00 92 GLN A CA 1
ATOM 729 C C . GLN A 1 92 ? -10.991 14.212 3.015 1.00 84.00 92 GLN A C 1
ATOM 731 O O . GLN A 1 92 ? -10.639 14.733 1.957 1.00 84.00 92 GLN A O 1
ATOM 736 N N . ILE A 1 93 ? -10.105 13.786 3.925 1.00 88.75 93 ILE A N 1
ATOM 737 C CA . ILE A 1 93 ? -8.671 14.126 3.845 1.00 88.75 93 ILE A CA 1
ATOM 738 C C . ILE A 1 93 ? -7.728 12.926 3.730 1.00 88.75 93 ILE A C 1
ATOM 740 O O . ILE A 1 93 ? -6.584 13.095 3.304 1.00 88.75 93 ILE A O 1
ATOM 744 N N . PHE A 1 94 ? -8.166 11.721 4.103 1.00 91.94 94 PHE A N 1
ATOM 745 C CA . PHE A 1 94 ? -7.298 10.538 4.145 1.00 91.94 94 PHE A CA 1
ATOM 746 C C . PHE A 1 94 ? -6.707 10.236 2.768 1.00 91.94 94 PHE A C 1
ATOM 748 O O . PHE A 1 94 ? -5.499 10.191 2.553 1.00 91.94 94 PHE A O 1
ATOM 755 N N . THR A 1 95 ? -7.617 10.141 1.819 1.00 90.19 95 THR A N 1
ATOM 756 C CA . THR A 1 95 ? -7.433 9.908 0.402 1.00 90.19 95 THR A CA 1
ATOM 757 C C . THR A 1 95 ? -6.339 10.778 -0.230 1.00 90.19 95 THR A C 1
ATOM 759 O O . THR A 1 95 ? -5.389 10.260 -0.818 1.00 90.19 95 THR A O 1
ATOM 762 N N . SER A 1 96 ? -6.435 12.101 -0.062 1.00 91.00 96 SER A N 1
ATOM 763 C CA . SER A 1 96 ? -5.474 13.066 -0.612 1.00 91.00 96 SER A CA 1
ATOM 764 C C . SER A 1 96 ? -4.130 13.050 0.118 1.00 91.00 96 SER A C 1
ATOM 766 O O . SER A 1 96 ? -3.087 13.268 -0.501 1.00 91.00 96 SER A O 1
ATOM 768 N N . THR A 1 97 ? -4.135 12.757 1.421 1.00 92.38 97 THR A N 1
ATOM 769 C CA . THR A 1 97 ? -2.911 12.607 2.221 1.00 92.38 97 THR A CA 1
ATOM 770 C C . THR A 1 97 ? -2.084 11.423 1.731 1.00 92.38 97 THR A C 1
ATOM 772 O O . THR A 1 97 ? -0.887 11.566 1.470 1.00 92.38 97 THR A O 1
ATOM 775 N N . VAL A 1 98 ? -2.731 10.271 1.552 1.00 93.50 98 VAL A N 1
ATOM 776 C CA . VAL A 1 98 ? -2.070 9.046 1.101 1.00 93.50 98 VAL A CA 1
ATOM 777 C C . VAL A 1 98 ? -1.656 9.146 -0.373 1.00 93.50 98 VAL A C 1
ATOM 779 O O . VAL A 1 98 ? -0.523 8.786 -0.678 1.00 93.50 98 VAL A O 1
ATOM 782 N N . ASP A 1 99 ? -2.466 9.742 -1.260 1.00 93.19 99 ASP A N 1
ATOM 783 C CA . ASP A 1 99 ? -2.102 9.951 -2.680 1.00 93.19 99 ASP A CA 1
ATOM 784 C C . ASP A 1 99 ? -0.830 10.804 -2.823 1.00 93.19 99 ASP A C 1
ATOM 786 O O . ASP A 1 99 ? 0.090 10.472 -3.574 1.00 93.19 99 ASP A O 1
ATOM 790 N N . LYS A 1 100 ? -0.719 11.884 -2.038 1.00 94.31 100 LYS A N 1
ATOM 791 C CA . LYS A 1 100 ? 0.470 12.743 -2.058 1.00 94.31 100 LYS A CA 1
ATOM 792 C C . LYS A 1 100 ? 1.723 11.987 -1.617 1.00 94.31 100 LYS A C 1
ATOM 794 O O . LYS A 1 100 ? 2.759 12.091 -2.279 1.00 94.31 100 LYS A O 1
ATOM 799 N N . PHE A 1 101 ? 1.633 11.255 -0.507 1.00 95.75 101 PHE A N 1
ATOM 800 C CA . PHE A 1 101 ? 2.757 10.500 0.040 1.00 95.75 101 PHE A CA 1
ATOM 801 C C . PHE A 1 101 ? 3.157 9.347 -0.887 1.00 95.75 101 PHE A C 1
ATOM 803 O O . PHE A 1 101 ? 4.306 9.280 -1.331 1.00 95.75 101 PHE A O 1
ATOM 810 N N . MET A 1 102 ? 2.213 8.472 -1.230 1.00 97.12 102 MET A N 1
ATOM 811 C CA . MET A 1 102 ? 2.480 7.292 -2.050 1.00 97.12 102 MET A CA 1
ATOM 812 C C . MET A 1 102 ? 2.892 7.666 -3.466 1.00 97.12 102 MET A C 1
ATOM 814 O O . MET A 1 102 ? 3.830 7.075 -4.002 1.00 97.12 102 MET A O 1
ATOM 818 N N . GLY A 1 103 ? 2.280 8.696 -4.051 1.00 96.69 103 GLY A N 1
ATOM 819 C CA . GLY A 1 103 ? 2.617 9.125 -5.399 1.00 96.69 103 GLY A CA 1
ATOM 820 C C . GLY A 1 103 ? 4.068 9.586 -5.506 1.00 96.69 103 GLY A C 1
ATOM 821 O O . GLY A 1 103 ? 4.731 9.290 -6.497 1.00 96.69 103 GLY A O 1
ATOM 822 N N . GLN A 1 104 ? 4.575 10.306 -4.499 1.00 97.00 104 GLN A N 1
ATOM 823 C CA . GLN A 1 104 ? 5.964 10.759 -4.508 1.00 97.00 104 GLN A CA 1
ATOM 824 C C . GLN A 1 104 ? 6.926 9.589 -4.290 1.00 97.00 104 GLN A C 1
ATOM 826 O O . GLN A 1 104 ? 7.848 9.406 -5.080 1.00 97.00 104 GLN A O 1
ATOM 831 N N . ASN A 1 105 ? 6.664 8.755 -3.281 1.00 96.69 105 ASN A N 1
ATOM 832 C CA . ASN A 1 105 ? 7.523 7.615 -2.968 1.00 96.69 105 ASN A CA 1
ATOM 833 C C . ASN A 1 105 ? 7.565 6.574 -4.099 1.00 96.69 105 ASN A C 1
ATOM 835 O O . ASN A 1 105 ? 8.616 5.990 -4.354 1.00 96.69 105 ASN A O 1
ATOM 839 N N . THR A 1 106 ? 6.458 6.370 -4.819 1.00 97.75 106 THR A N 1
ATOM 840 C CA . THR A 1 106 ? 6.417 5.476 -5.987 1.00 97.75 106 THR A CA 1
ATOM 841 C C . THR A 1 106 ? 7.292 6.008 -7.116 1.00 97.75 106 THR A C 1
ATOM 843 O O . THR A 1 106 ? 8.074 5.259 -7.696 1.00 97.75 106 THR A O 1
ATOM 846 N N . VAL A 1 107 ? 7.218 7.314 -7.398 1.00 97.81 107 VAL A N 1
ATOM 847 C CA . VAL A 1 107 ? 8.084 7.953 -8.399 1.00 97.81 107 VAL A CA 1
ATOM 848 C C . VAL A 1 107 ? 9.551 7.824 -8.004 1.00 97.81 107 VAL A C 1
ATOM 850 O O . VAL A 1 107 ? 10.359 7.397 -8.823 1.00 97.81 107 VAL A O 1
ATOM 853 N N . ASP A 1 108 ? 9.900 8.147 -6.760 1.00 96.81 108 ASP A N 1
ATOM 854 C CA . ASP A 1 108 ? 11.291 8.093 -6.305 1.00 96.81 108 ASP A CA 1
ATOM 855 C C . ASP A 1 108 ? 11.850 6.666 -6.278 1.00 96.81 108 ASP A C 1
ATOM 857 O O . ASP A 1 108 ? 13.025 6.474 -6.575 1.00 96.81 108 ASP A O 1
ATOM 861 N N . SER A 1 109 ? 11.009 5.662 -6.016 1.00 95.56 109 SER A N 1
ATOM 862 C CA . SER A 1 109 ? 11.422 4.253 -6.020 1.00 95.56 109 SER A CA 1
ATOM 863 C C . SER A 1 109 ? 11.646 3.687 -7.425 1.00 95.56 109 SER A C 1
ATOM 865 O O . SER A 1 109 ? 12.405 2.733 -7.580 1.00 95.56 109 SER A O 1
ATOM 867 N N . LEU A 1 110 ? 10.966 4.222 -8.446 1.00 96.75 110 LEU A N 1
ATOM 868 C CA . LEU A 1 110 ? 10.895 3.589 -9.769 1.00 96.75 110 LEU A CA 1
ATOM 869 C C . LEU A 1 110 ? 11.558 4.389 -10.895 1.00 96.75 110 LEU A C 1
ATOM 871 O O . LEU A 1 110 ? 12.011 3.778 -11.861 1.00 96.75 110 LEU A O 1
ATOM 875 N N . LYS A 1 111 ? 11.652 5.721 -10.801 1.00 96.00 111 LYS A N 1
ATOM 876 C CA . LYS A 1 111 ? 12.114 6.572 -11.917 1.00 96.00 111 LYS A CA 1
ATOM 877 C C . LYS A 1 111 ? 13.512 6.212 -12.429 1.00 96.00 111 LYS A C 1
ATOM 879 O O . LYS A 1 111 ? 13.728 6.204 -13.635 1.00 96.00 111 LYS A O 1
ATOM 884 N N . ASP A 1 112 ? 14.423 5.847 -11.530 1.00 94.12 112 ASP A N 1
ATOM 885 C CA . ASP A 1 112 ? 15.800 5.502 -11.895 1.00 94.12 112 ASP A CA 1
ATOM 886 C C . ASP A 1 112 ? 15.910 4.051 -12.397 1.00 94.12 112 ASP A C 1
ATOM 888 O O . ASP A 1 112 ? 16.774 3.729 -13.210 1.00 94.12 112 ASP A O 1
ATOM 892 N N . LEU A 1 113 ? 14.996 3.175 -11.963 1.00 93.19 113 LEU A N 1
ATOM 893 C CA . LEU A 1 113 ? 14.901 1.790 -12.439 1.00 93.19 113 LEU A CA 1
ATOM 894 C C . LEU A 1 113 ? 14.277 1.698 -13.838 1.00 93.19 113 LEU A C 1
ATOM 896 O O . LEU A 1 113 ? 14.561 0.754 -14.581 1.00 93.19 113 LEU A O 1
ATOM 900 N N . TYR A 1 114 ? 13.433 2.673 -14.185 1.00 96.06 114 TYR A N 1
ATOM 901 C CA . TYR A 1 114 ? 12.638 2.711 -15.410 1.00 96.06 114 TYR A CA 1
ATOM 902 C C . TYR A 1 114 ? 12.664 4.107 -16.055 1.00 96.06 114 TYR A C 1
ATOM 904 O O . TYR A 1 114 ? 11.620 4.750 -16.179 1.00 96.06 114 TYR A O 1
ATOM 912 N N . PRO A 1 115 ? 13.830 4.581 -16.530 1.00 94.81 115 PRO A N 1
ATOM 913 C CA . PRO A 1 115 ? 14.000 5.963 -16.994 1.00 94.81 115 PRO A CA 1
ATOM 914 C C . PRO A 1 115 ? 13.165 6.317 -18.233 1.00 94.81 115 PRO A C 1
ATOM 916 O O . PRO A 1 115 ? 12.905 7.488 -18.494 1.00 94.81 115 PRO A O 1
ATOM 919 N N . ASN A 1 116 ? 12.731 5.311 -18.996 1.00 95.88 116 ASN A N 1
ATOM 920 C CA . ASN A 1 116 ? 11.916 5.493 -20.199 1.00 95.88 116 ASN A CA 1
ATOM 921 C C . ASN A 1 116 ? 10.406 5.469 -19.918 1.00 95.88 116 ASN A C 1
ATOM 923 O O . ASN A 1 116 ? 9.613 5.654 -20.841 1.00 95.88 116 ASN A O 1
ATOM 927 N N . ILE A 1 117 ? 9.996 5.203 -18.675 1.00 97.38 117 ILE A N 1
ATOM 928 C CA . ILE A 1 117 ? 8.585 5.155 -18.298 1.00 97.38 117 ILE A CA 1
ATOM 929 C C . ILE A 1 117 ? 8.144 6.545 -17.822 1.00 97.38 117 ILE A C 1
ATOM 931 O O . ILE A 1 117 ? 8.811 7.146 -16.975 1.00 97.38 117 ILE A O 1
ATOM 935 N N . PRO A 1 118 ? 7.027 7.085 -18.343 1.00 97.50 118 PRO A N 1
ATOM 936 C CA . PRO A 1 118 ? 6.527 8.384 -17.919 1.00 97.50 118 PRO A CA 1
ATOM 937 C C . PRO A 1 118 ? 6.215 8.437 -16.420 1.00 97.50 118 PRO A C 1
ATOM 939 O O . PRO A 1 118 ? 5.605 7.526 -15.860 1.00 97.50 118 PRO A O 1
ATOM 942 N N . ILE A 1 119 ? 6.523 9.571 -15.782 1.00 97.50 119 ILE A N 1
ATOM 943 C CA . ILE A 1 119 ? 6.194 9.816 -14.365 1.00 97.50 119 ILE A CA 1
ATOM 944 C C . ILE A 1 119 ? 4.692 9.643 -14.095 1.00 97.50 119 ILE A C 1
ATOM 946 O O . ILE A 1 119 ? 4.308 9.166 -13.026 1.00 97.50 119 ILE A O 1
ATOM 950 N N . SER A 1 120 ? 3.834 10.005 -15.055 1.00 97.31 120 SER A N 1
ATOM 951 C CA . SER A 1 120 ? 2.384 9.812 -14.952 1.00 97.31 120 SER A CA 1
ATOM 952 C C . SER A 1 120 ? 2.008 8.345 -14.745 1.00 97.31 120 SER A C 1
ATOM 954 O O . SER A 1 120 ? 1.144 8.063 -13.922 1.00 97.31 120 SER A O 1
ATOM 956 N N . THR A 1 121 ? 2.708 7.410 -15.390 1.00 97.75 121 THR A N 1
ATOM 957 C CA . THR A 1 121 ? 2.474 5.970 -15.230 1.00 97.75 121 THR A CA 1
ATOM 958 C C . THR A 1 121 ? 2.809 5.498 -13.811 1.00 97.75 121 THR A C 1
ATOM 960 O O . THR A 1 121 ? 2.068 4.704 -13.238 1.00 97.75 121 THR A O 1
ATOM 963 N N . PHE A 1 122 ? 3.864 6.028 -13.180 1.00 97.81 122 PHE A N 1
ATOM 964 C CA . PHE A 1 122 ? 4.153 5.730 -11.768 1.00 97.81 122 PHE A CA 1
ATOM 965 C C . PHE A 1 122 ? 3.099 6.312 -10.820 1.00 97.81 122 PHE A C 1
ATOM 967 O O . PHE A 1 122 ? 2.762 5.694 -9.812 1.00 97.81 122 PHE A O 1
ATOM 974 N N . ARG A 1 123 ? 2.554 7.495 -11.133 1.00 97.38 123 ARG A N 1
ATOM 975 C CA . ARG A 1 123 ? 1.461 8.100 -10.354 1.00 97.38 123 ARG A CA 1
ATOM 976 C C . ARG A 1 123 ? 0.172 7.287 -10.474 1.00 97.38 123 ARG A C 1
ATOM 978 O O . ARG A 1 123 ? -0.532 7.140 -9.482 1.00 97.38 123 ARG A O 1
ATOM 985 N N . GLU A 1 124 ? -0.119 6.740 -11.650 1.00 96.88 124 GLU A N 1
ATOM 986 C CA . GLU A 1 124 ? -1.234 5.808 -11.846 1.00 96.88 124 GLU A CA 1
ATOM 987 C C . GLU A 1 124 ? -1.034 4.526 -11.033 1.00 96.88 124 GLU A C 1
ATOM 989 O O . GLU A 1 124 ? -1.919 4.172 -10.257 1.00 96.88 124 GLU A O 1
ATOM 994 N N . LEU A 1 125 ? 0.151 3.904 -11.116 1.00 97.50 125 LEU A N 1
ATOM 995 C CA . LEU A 1 125 ? 0.496 2.723 -10.312 1.00 97.50 125 LEU A CA 1
ATOM 996 C C . LEU A 1 125 ? 0.317 2.982 -8.816 1.00 97.50 125 LEU A C 1
ATOM 998 O O . LEU A 1 125 ? -0.247 2.151 -8.112 1.00 97.50 125 LEU A O 1
ATOM 1002 N N . SER A 1 126 ? 0.745 4.147 -8.330 1.00 97.06 126 SER A N 1
ATOM 1003 C CA . SER A 1 126 ? 0.560 4.528 -6.930 1.00 97.06 126 SER A CA 1
ATOM 1004 C C . SER A 1 126 ? -0.911 4.572 -6.516 1.00 97.06 126 SER A C 1
ATOM 1006 O O . SER A 1 126 ? -1.239 4.119 -5.423 1.00 97.06 126 SER A O 1
ATOM 1008 N N . LYS A 1 127 ? -1.791 5.135 -7.351 1.00 95.56 127 LYS A N 1
ATOM 1009 C CA . LYS A 1 127 ? -3.229 5.230 -7.051 1.00 95.56 127 LYS A CA 1
ATOM 1010 C C . LYS A 1 127 ? -3.888 3.861 -7.034 1.00 95.56 127 LYS A C 1
ATOM 1012 O O . LYS A 1 127 ? -4.723 3.584 -6.179 1.00 95.56 127 LYS A O 1
ATOM 1017 N N . ASP A 1 128 ? -3.490 3.011 -7.969 1.00 95.94 128 ASP A N 1
ATOM 1018 C CA . ASP A 1 128 ? -3.979 1.646 -8.065 1.00 95.94 128 ASP A CA 1
ATOM 1019 C C . ASP A 1 128 ? -3.500 0.790 -6.873 1.00 95.94 128 ASP A C 1
ATOM 1021 O O . ASP A 1 128 ? -4.307 0.086 -6.270 1.00 95.94 128 ASP A O 1
ATOM 1025 N N . ILE A 1 129 ? -2.236 0.930 -6.446 1.00 96.88 129 ILE A N 1
ATOM 1026 C CA . ILE A 1 129 ? -1.720 0.319 -5.206 1.00 96.88 129 ILE A CA 1
ATOM 1027 C C . ILE A 1 129 ? -2.513 0.798 -3.991 1.00 96.88 129 ILE A C 1
ATOM 1029 O O . ILE A 1 129 ? -2.962 -0.022 -3.195 1.00 96.88 129 ILE A O 1
ATOM 1033 N N . GLN A 1 130 ? -2.691 2.111 -3.853 1.00 95.62 130 GLN A N 1
ATOM 1034 C CA . GLN A 1 130 ? -3.417 2.705 -2.736 1.00 95.62 130 GLN A CA 1
ATOM 1035 C C . GLN A 1 130 ? -4.845 2.161 -2.649 1.00 95.62 130 GLN A C 1
ATOM 1037 O O . GLN A 1 130 ? -5.300 1.754 -1.584 1.00 95.62 130 GLN A O 1
ATOM 1042 N N . LYS A 1 131 ? -5.555 2.106 -3.779 1.00 93.81 131 LYS A N 1
ATOM 1043 C CA . LYS A 1 131 ? -6.921 1.584 -3.816 1.00 93.81 131 LYS A CA 1
ATOM 1044 C C . LYS A 1 131 ? -6.982 0.119 -3.381 1.00 93.81 131 LYS A C 1
ATOM 1046 O O . LYS A 1 131 ? -7.783 -0.216 -2.512 1.00 93.81 131 LYS A O 1
ATOM 1051 N N . ASP A 1 132 ? -6.137 -0.737 -3.949 1.00 95.44 132 ASP A N 1
ATOM 1052 C CA . ASP A 1 132 ? -6.139 -2.170 -3.640 1.00 95.44 132 ASP A CA 1
ATOM 1053 C C . ASP A 1 132 ? -5.742 -2.445 -2.182 1.00 95.44 132 ASP A C 1
ATOM 1055 O O . ASP A 1 132 ? -6.391 -3.246 -1.499 1.00 95.44 132 ASP A O 1
ATOM 1059 N N . VAL A 1 133 ? -4.719 -1.745 -1.676 1.00 96.25 133 VAL A N 1
ATOM 1060 C CA . VAL A 1 133 ? -4.294 -1.833 -0.273 1.00 96.25 133 VAL A CA 1
ATOM 1061 C C . VAL A 1 133 ? -5.417 -1.380 0.651 1.00 96.25 133 VAL A C 1
ATOM 1063 O O . VAL A 1 133 ? -5.756 -2.115 1.582 1.00 96.25 133 VAL A O 1
ATOM 1066 N N . TYR A 1 134 ? -6.064 -0.249 0.364 1.00 95.00 134 TYR A N 1
ATOM 1067 C CA . TYR A 1 134 ? -7.171 0.228 1.182 1.00 95.00 134 TYR A CA 1
ATOM 1068 C C . TYR A 1 134 ? -8.347 -0.747 1.182 1.00 95.00 134 TYR A C 1
ATOM 1070 O O . TYR A 1 134 ? -8.889 -1.055 2.243 1.00 95.00 134 TYR A O 1
ATOM 1078 N N . CYS A 1 135 ? -8.733 -1.289 0.022 1.00 94.25 135 CYS A N 1
ATOM 1079 C CA . CYS A 1 135 ? -9.798 -2.288 -0.066 1.00 94.25 135 CYS A CA 1
ATOM 1080 C C . CYS A 1 135 ? -9.473 -3.534 0.775 1.00 94.25 135 CYS A C 1
ATOM 1082 O O . CYS A 1 135 ? -10.331 -4.015 1.522 1.00 94.25 135 CYS A O 1
ATOM 1084 N N . TYR A 1 136 ? -8.231 -4.020 0.711 1.00 95.19 136 TYR A N 1
ATOM 1085 C CA . TYR A 1 136 ? -7.757 -5.132 1.534 1.00 95.19 136 TYR A CA 1
ATOM 1086 C C . TYR A 1 136 ? -7.806 -4.807 3.037 1.00 95.19 136 TYR A C 1
ATOM 1088 O O . TYR A 1 136 ? -8.355 -5.579 3.834 1.00 95.19 136 TYR A O 1
ATOM 1096 N N . LEU A 1 137 ? -7.277 -3.649 3.443 1.00 95.25 137 LEU A N 1
ATOM 1097 C CA . LEU A 1 137 ? -7.275 -3.213 4.840 1.00 95.25 137 LEU A CA 1
ATOM 1098 C C . LEU A 1 137 ? -8.689 -2.983 5.360 1.00 95.25 137 LEU A C 1
ATOM 1100 O O . LEU A 1 137 ? -8.994 -3.355 6.490 1.00 95.25 137 LEU A O 1
ATOM 1104 N N . ARG A 1 138 ? -9.578 -2.432 4.538 1.00 93.50 138 ARG A N 1
ATOM 1105 C CA . ARG A 1 138 ? -10.980 -2.209 4.876 1.00 93.50 138 ARG A CA 1
ATOM 1106 C C . ARG A 1 138 ? -11.694 -3.508 5.207 1.00 93.50 138 ARG A C 1
ATOM 1108 O O . ARG A 1 138 ? -12.364 -3.569 6.236 1.00 93.50 138 ARG A O 1
ATOM 1115 N N . GLN A 1 139 ? -11.523 -4.537 4.381 1.00 92.75 139 GLN A N 1
ATOM 1116 C CA . GLN A 1 139 ? -12.106 -5.859 4.623 1.00 92.75 139 GLN A CA 1
ATOM 1117 C C . GLN A 1 139 ? -11.506 -6.535 5.861 1.00 92.75 139 GLN A C 1
ATOM 1119 O O . GLN A 1 139 ? -12.218 -7.203 6.604 1.00 92.75 139 GLN A O 1
ATOM 1124 N N . THR A 1 140 ? -10.210 -6.338 6.106 1.00 93.25 140 THR A N 1
ATOM 1125 C CA . THR A 1 140 ? -9.494 -7.037 7.184 1.00 93.25 140 THR A CA 1
ATOM 1126 C C . THR A 1 140 ? -9.641 -6.358 8.549 1.00 93.25 140 THR A C 1
ATOM 1128 O O . THR A 1 140 ? -9.695 -7.016 9.587 1.00 93.25 140 THR A O 1
ATOM 1131 N N . LEU A 1 141 ? -9.699 -5.026 8.569 1.00 94.31 141 LEU A N 1
ATOM 1132 C CA . LEU A 1 141 ? -9.678 -4.199 9.779 1.00 94.31 141 LEU A CA 1
ATOM 1133 C C . LEU A 1 141 ? -10.997 -3.462 10.027 1.00 94.31 141 LEU A C 1
ATOM 1135 O O . LEU A 1 141 ? -11.068 -2.672 10.973 1.00 94.31 141 LEU A O 1
ATOM 1139 N N . ASN A 1 142 ? -12.028 -3.722 9.218 1.00 89.44 142 ASN A N 1
ATOM 1140 C CA . ASN A 1 142 ? -13.332 -3.057 9.278 1.00 89.44 142 ASN A CA 1
ATOM 1141 C C . ASN A 1 142 ? -13.201 -1.525 9.234 1.00 89.44 142 ASN A C 1
ATOM 1143 O O . ASN A 1 142 ? -13.701 -0.820 10.112 1.00 89.44 142 ASN A O 1
ATOM 1147 N N . LEU A 1 143 ? -12.464 -1.014 8.244 1.00 91.12 143 LEU A N 1
ATOM 1148 C CA . LEU A 1 143 ? -12.306 0.431 8.035 1.00 91.12 143 LEU A CA 1
ATOM 1149 C C . LEU A 1 143 ? -13.578 1.042 7.411 1.00 91.12 143 LEU A C 1
ATOM 1151 O O . LEU A 1 143 ? -14.391 0.310 6.832 1.00 91.12 143 LEU A O 1
ATOM 1155 N N . PRO A 1 144 ? -13.783 2.370 7.522 1.00 87.62 144 PRO A N 1
ATOM 1156 C CA . PRO A 1 144 ? -14.873 3.047 6.821 1.00 87.62 144 PRO A CA 1
ATOM 1157 C C . PRO A 1 144 ? -14.774 2.891 5.296 1.00 87.62 144 PRO A C 1
ATOM 1159 O O . PRO A 1 144 ? -13.750 2.491 4.753 1.00 87.62 144 PRO A O 1
ATOM 1162 N N . LYS A 1 145 ? -15.864 3.205 4.590 1.00 86.56 145 LYS A N 1
ATOM 1163 C CA . LYS A 1 145 ? -15.810 3.419 3.138 1.00 86.56 145 LYS A CA 1
ATOM 1164 C C . LYS A 1 145 ? -15.194 4.784 2.855 1.00 86.56 145 LYS A C 1
ATOM 1166 O O . LYS A 1 145 ? -15.450 5.731 3.593 1.00 86.56 145 LYS A O 1
ATOM 1171 N N . LEU A 1 146 ? -14.443 4.890 1.766 1.00 84.56 146 LEU A N 1
ATOM 1172 C CA . LEU A 1 146 ? -13.973 6.175 1.242 1.00 84.56 146 LEU A CA 1
ATOM 1173 C C . LEU A 1 146 ? -14.645 6.469 -0.094 1.00 84.56 146 LEU A C 1
ATOM 1175 O O . LEU A 1 146 ? -15.187 5.574 -0.730 1.00 84.56 146 LEU A O 1
ATOM 1179 N N . ALA A 1 147 ? -14.553 7.714 -0.556 1.00 70.50 147 ALA A N 1
ATOM 1180 C CA . ALA A 1 147 ? -15.179 8.184 -1.797 1.00 70.50 147 ALA A CA 1
ATOM 1181 C C . ALA A 1 147 ? -14.709 7.480 -3.095 1.00 70.50 147 ALA A C 1
ATOM 1183 O O . ALA A 1 147 ? -15.184 7.817 -4.175 1.00 70.50 147 ALA A O 1
ATOM 1184 N N . TRP A 1 148 ? -13.751 6.554 -3.014 1.00 65.25 148 TRP A N 1
ATOM 1185 C CA . TRP A 1 148 ? -13.239 5.771 -4.144 1.00 65.25 148 TRP A CA 1
ATOM 1186 C C . TRP A 1 148 ? -13.810 4.347 -4.243 1.00 65.25 148 TRP A C 1
ATOM 1188 O O . TRP A 1 148 ? -13.496 3.649 -5.219 1.00 65.25 148 TRP A O 1
ATOM 1198 N N . ASP A 1 149 ? -14.588 3.927 -3.236 1.00 54.16 149 ASP A N 1
ATOM 1199 C CA . ASP A 1 149 ? -15.453 2.735 -3.269 1.00 54.16 149 ASP A CA 1
ATOM 1200 C C . ASP A 1 149 ? -16.736 3.015 -4.065 1.00 54.16 149 ASP A C 1
ATOM 1202 O O . ASP A 1 149 ? -17.149 2.113 -4.828 1.00 54.16 149 ASP A O 1
#

Secondary structure (DSSP, 8-state):
----------HHHHHHHHHHHHHHHHTTHHHHTTS-HHHHHHH-GGGGG-TT--TTT-HHHHHHHHHHHHHHHHHHHHHHHHHHHTT--HHHHHHHHHHHHHHHHHHHHHTTT-TTS-HHHHHHHHHHHHHHHHHHHHHHHTPPP-TT-

Sequence (149 aa):
MTSNFQPLINEQGSANAQSLAERAEKNGIKSKFNNDPQVAIDTFPIFKRYNFFNPDSVEKDKNAFAGLIRMCVHFEIETMAFMQTMGFPVEQIFTSTVDKFMGQNTVDSLKDLYPNIPISTFRELSKDIQKDVYCYLRQTLNLPKLAWD

pLDDT: mean 90.8, std 11.67, range [39.56, 97.81]

Foldseek 3Di:
DPPPPPQQFDPQLLVLLVLLVVLCVVLVVLPQLPPDLVSLVVLDVLCVVPPVADLVPDVLSSVLSSVLLNVLLVCLSVLSSVCSRNVHPCQPPSLVVQLVVSLVVQCVSPCVVCVPDDSVVSSVSSNSSNVSSCVVSCVRRVDDDHPVD

Radius of gyration: 16.93 Å; chains: 1; bounding box: 32×47×49 Å